Protein AF-A0A5S4STG9-F1 (afdb_monomer)

Foldseek 3Di:
DDDPPPPPPPLAQEFAKEWAAEQQAIAIDGPVCVVVCLVPVVVVPPDHDNYPVVNLVVQLVVCVVSPYQEYHYHLDDPPCVSCVVCVVVNHHYHYDDDNPSRYSDPHPPPD

Nearest PDB structures (foldseek):
  3ks5-assembly1_A  TM=7.863E-01  e=1.081E+00  Agrobacterium fabrum str. C58
  2duw-assembly1_A  TM=7.156E-0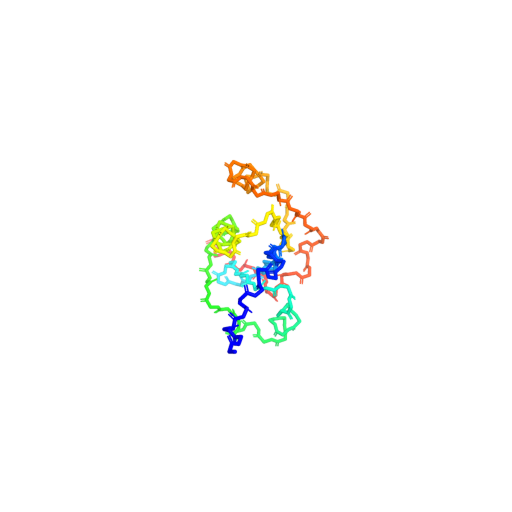1  e=1.950E+00  Klebsiella pneumoniae
  1r0l-assembly1_A  TM=5.561E-01  e=1.081E+00  Zymomonas mobilis
  1r0l-assembly2_C  TM=4.406E-01  e=8.319E-01  Zymomonas mobilis
  7lm6-assembly1_A  TM=3.142E-01  e=6.835E-01  Streptococcus pseudopneumoniae 5247

Radius of gyration: 15.72 Å; Cα contacts (8 Å, |Δi|>4): 184; chains: 1; bounding box: 30×40×57 Å

Mean predicted aligned error: 9.61 Å

Solvent-accessible surface area (backbone atoms only — not comparable to full-atom values): 6320 Å² total; per-residue (Å²): 136,83,72,87,78,77,69,85,66,73,64,44,55,60,33,50,32,33,37,34,38,28,56,88,28,17,27,61,42,49,51,90,44,46,68,57,33,70,76,41,45,82,82,55,61,76,64,74,22,85,41,65,68,55,38,50,52,51,54,52,51,51,25,53,75,66,57,25,45,26,40,34,35,33,36,37,71,93,66,64,64,62,46,54,58,30,47,76,69,69,20,48,62,43,78,37,76,64,47,71,88,27,53,79,40,74,59,67,73,79,129

Structure (mmCIF, N/CA/C/O backbone):
data_AF-A0A5S4STG9-F1
#
_entry.id   AF-A0A5S4STG9-F1
#
loop_
_atom_site.group_PDB
_atom_site.id
_atom_site.type_symbol
_atom_site.label_atom_id
_atom_site.label_alt_id
_atom_site.label_comp_id
_atom_site.label_asym_id
_atom_site.label_entity_id
_atom_site.label_seq_id
_atom_site.pdbx_PDB_ins_code
_atom_site.Cartn_x
_atom_site.Cartn_y
_atom_site.Cartn_z
_atom_site.occupancy
_atom_site.B_iso_or_equiv
_atom_site.auth_seq_id
_atom_site.auth_comp_id
_atom_site.auth_asym_id
_atom_site.auth_atom_id
_atom_site.pdbx_PDB_model_num
ATOM 1 N N . MET A 1 1 ? -14.122 -25.697 31.528 1.00 39.72 1 MET A N 1
ATOM 2 C CA . MET A 1 1 ? -14.115 -25.756 30.052 1.00 39.72 1 MET A CA 1
ATOM 3 C C . MET A 1 1 ? -14.021 -24.329 29.544 1.00 39.72 1 MET A C 1
ATOM 5 O O . MET A 1 1 ? -15.033 -23.649 29.473 1.00 39.72 1 MET A O 1
ATOM 9 N N . ALA A 1 2 ? -12.800 -23.840 29.331 1.00 42.81 2 ALA A N 1
ATOM 10 C CA . ALA A 1 2 ? -12.576 -22.525 28.744 1.00 42.81 2 ALA A CA 1
ATOM 11 C C . ALA A 1 2 ? -12.654 -22.691 27.222 1.00 42.81 2 ALA A C 1
ATOM 13 O O . ALA A 1 2 ? -11.863 -23.437 26.648 1.00 42.81 2 ALA A O 1
ATOM 14 N N . GLY A 1 3 ? -13.664 -22.086 26.594 1.00 41.84 3 GLY A N 1
ATOM 15 C CA . GLY A 1 3 ? -13.711 -21.974 25.138 1.00 41.84 3 GLY A CA 1
ATOM 16 C C . GLY A 1 3 ? -12.515 -21.158 24.638 1.00 41.84 3 GLY A C 1
ATOM 17 O O . GLY A 1 3 ? -11.966 -20.372 25.414 1.00 41.84 3 GLY A O 1
ATOM 18 N N . PRO A 1 4 ? -12.084 -21.333 23.379 1.00 43.69 4 PRO A N 1
ATOM 19 C CA . PRO A 1 4 ? -10.999 -20.536 22.832 1.00 43.69 4 PRO A CA 1
ATOM 20 C C . PRO A 1 4 ? -11.415 -19.062 22.873 1.00 43.69 4 PRO A C 1
ATOM 22 O O . PRO A 1 4 ? -12.311 -18.634 22.144 1.00 43.69 4 PRO A O 1
ATOM 25 N N . GLN A 1 5 ? -10.793 -18.299 23.776 1.00 43.75 5 GLN A N 1
ATOM 26 C CA . GLN A 1 5 ? -10.799 -16.846 23.729 1.00 43.75 5 GLN A CA 1
ATOM 27 C C . GLN A 1 5 ? -10.181 -16.469 22.392 1.00 43.75 5 GLN A C 1
ATOM 29 O O . GLN A 1 5 ? -8.969 -16.517 22.211 1.00 43.75 5 GLN A O 1
ATOM 34 N N . ILE A 1 6 ? -11.034 -16.099 21.444 1.00 51.53 6 ILE A N 1
ATOM 35 C CA . ILE A 1 6 ? -10.621 -15.253 20.339 1.00 51.53 6 ILE A CA 1
ATOM 36 C C . ILE A 1 6 ? -10.355 -13.910 21.012 1.00 51.53 6 ILE A C 1
ATOM 38 O O . ILE A 1 6 ? -11.254 -13.079 21.162 1.00 51.53 6 ILE A O 1
ATOM 42 N N . GLU A 1 7 ? -9.152 -13.752 21.567 1.00 42.94 7 GLU A N 1
ATOM 43 C CA . GLU A 1 7 ? -8.662 -12.450 21.969 1.00 42.94 7 GLU A CA 1
ATOM 44 C C . GLU A 1 7 ? -8.860 -11.568 20.742 1.00 42.94 7 GLU A C 1
ATOM 46 O O . GLU A 1 7 ? -8.331 -11.848 19.665 1.00 42.94 7 GLU A O 1
ATOM 51 N N . LYS A 1 8 ? -9.696 -10.534 20.878 1.00 43.78 8 LYS A N 1
ATOM 52 C CA . LYS A 1 8 ? -9.730 -9.406 19.950 1.00 43.78 8 LYS A CA 1
ATOM 53 C C . LYS A 1 8 ? -8.390 -8.679 20.096 1.00 43.78 8 LYS A C 1
ATOM 55 O O . LYS A 1 8 ? -8.340 -7.566 20.609 1.00 43.78 8 LYS A O 1
ATOM 60 N N . GLY A 1 9 ? -7.305 -9.374 19.767 1.00 40.72 9 GLY A N 1
ATOM 61 C CA . GLY A 1 9 ? -5.954 -8.868 19.772 1.00 40.72 9 GLY A CA 1
ATOM 62 C C . GLY A 1 9 ? -5.940 -7.734 18.779 1.00 40.72 9 GLY A C 1
ATOM 63 O O . GLY A 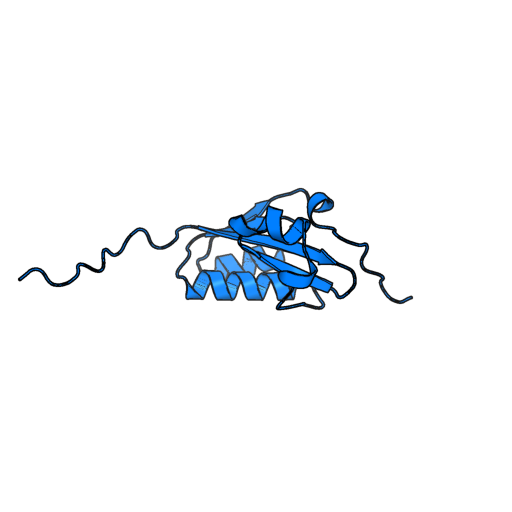1 9 ? -6.315 -7.939 17.628 1.00 40.72 9 GLY A O 1
ATOM 64 N N . GLU A 1 10 ? -5.647 -6.543 19.298 1.00 44.75 10 GLU A N 1
ATOM 65 C CA . GLU A 1 10 ? -5.215 -5.357 18.568 1.00 44.75 10 GLU A CA 1
ATOM 66 C C . GLU A 1 10 ? -5.543 -5.415 17.081 1.00 44.75 10 GLU A C 1
ATOM 68 O O . GLU A 1 10 ? -4.714 -5.834 16.275 1.00 44.75 10 GLU A O 1
ATOM 73 N N . GLY A 1 11 ? -6.769 -5.010 16.719 1.00 46.69 11 GLY A N 1
ATOM 74 C CA . GLY A 1 11 ? -7.099 -4.776 15.315 1.00 46.69 11 GLY A CA 1
ATOM 75 C C . GLY A 1 11 ? -5.945 -3.993 14.711 1.00 46.69 11 GLY A C 1
ATOM 76 O O . GLY A 1 11 ? -5.554 -2.987 15.309 1.00 46.69 11 GLY A O 1
ATOM 77 N N . MET A 1 12 ? -5.324 -4.525 13.650 1.00 54.78 12 MET A N 1
ATOM 78 C CA . MET A 1 12 ? -4.102 -3.967 13.074 1.00 54.78 12 MET A CA 1
ATOM 79 C C . MET A 1 12 ? -4.327 -2.477 12.866 1.00 54.78 12 MET A C 1
ATOM 81 O O . MET A 1 12 ? -4.990 -2.074 11.918 1.00 54.78 12 MET A O 1
ATOM 85 N N . LYS A 1 13 ? -3.820 -1.636 13.774 1.00 74.06 13 LYS A N 1
ATOM 86 C CA . LYS A 1 13 ? -4.114 -0.198 13.731 1.00 74.06 13 LYS A CA 1
ATOM 87 C C . LYS A 1 13 ? -3.604 0.398 12.423 1.00 74.06 13 LYS A C 1
ATOM 89 O O . LYS A 1 13 ? -4.144 1.395 11.955 1.00 74.06 13 LYS A O 1
ATOM 94 N N . GLN A 1 14 ? -2.598 -0.246 11.832 1.00 82.69 14 GLN A N 1
ATOM 95 C CA . GLN A 1 14 ? -1.813 0.233 10.714 1.00 82.69 14 GLN A CA 1
ATOM 96 C C . GLN A 1 14 ? -1.646 -0.888 9.688 1.00 82.69 14 GLN A C 1
ATOM 98 O O . GLN A 1 14 ? -1.116 -1.949 10.007 1.00 82.69 14 GLN A O 1
ATOM 103 N N . ALA A 1 15 ? -2.062 -0.641 8.449 1.00 87.81 15 ALA A N 1
ATOM 104 C CA . ALA A 1 15 ? -1.728 -1.479 7.308 1.00 87.81 15 ALA A CA 1
ATOM 105 C C . ALA A 1 15 ? -0.581 -0.819 6.536 1.00 87.81 15 ALA A C 1
ATOM 107 O O . ALA A 1 15 ? -0.742 0.289 6.019 1.00 87.81 15 ALA A O 1
ATOM 108 N N . ILE A 1 16 ? 0.583 -1.474 6.489 1.00 89.25 16 ILE A N 1
ATOM 109 C CA . ILE A 1 16 ? 1.809 -0.921 5.899 1.00 89.25 16 ILE A CA 1
ATOM 110 C C . ILE A 1 16 ? 2.150 -1.660 4.611 1.00 89.25 16 ILE A C 1
ATOM 112 O O . ILE A 1 16 ? 2.446 -2.856 4.621 1.00 89.25 16 ILE A O 1
ATOM 116 N N . PHE A 1 17 ? 2.154 -0.924 3.504 1.00 88.38 17 PHE A N 1
ATOM 117 C CA . PHE A 1 17 ? 2.445 -1.449 2.178 1.00 88.38 17 PHE A CA 1
ATOM 118 C C . PHE A 1 17 ? 3.572 -0.672 1.510 1.00 88.38 17 PHE A C 1
ATOM 120 O O . PHE A 1 17 ? 3.635 0.560 1.581 1.00 88.38 17 PHE A O 1
ATOM 127 N N . THR A 1 18 ? 4.417 -1.395 0.783 1.00 87.56 18 THR A N 1
ATOM 128 C CA . THR A 1 18 ? 5.397 -0.813 -0.131 1.00 87.56 18 THR A CA 1
ATOM 129 C C . THR A 1 18 ? 4.896 -0.967 -1.557 1.00 87.56 18 THR A C 1
ATOM 131 O O . THR A 1 18 ? 4.651 -2.081 -2.017 1.00 87.56 18 THR A O 1
ATOM 134 N N . ILE A 1 19 ? 4.745 0.158 -2.260 1.00 85.56 19 ILE A N 1
ATOM 135 C CA . ILE A 1 19 ? 4.383 0.177 -3.678 1.00 85.56 19 ILE A CA 1
ATOM 136 C C . ILE A 1 19 ? 5.659 0.226 -4.508 1.00 85.56 19 ILE A C 1
ATOM 138 O O . ILE A 1 19 ? 6.460 1.149 -4.367 1.00 85.56 19 ILE A O 1
ATOM 142 N N . PHE A 1 20 ? 5.801 -0.740 -5.403 1.00 84.06 20 PHE A N 1
ATOM 143 C CA . PHE A 1 20 ? 6.890 -0.860 -6.355 1.00 84.06 20 PHE A CA 1
ATOM 144 C C . PHE A 1 20 ? 6.467 -0.393 -7.749 1.00 84.06 20 PHE A C 1
ATOM 146 O O . PHE A 1 20 ? 5.327 -0.582 -8.176 1.00 84.06 20 PHE A O 1
ATOM 153 N N . GLU A 1 21 ? 7.407 0.227 -8.459 1.00 81.75 21 GLU A N 1
ATOM 154 C CA . GLU A 1 21 ? 7.305 0.549 -9.883 1.00 81.75 21 GLU A CA 1
ATOM 155 C C . GLU A 1 21 ? 8.257 -0.370 -10.653 1.00 81.75 21 GLU A C 1
ATOM 157 O O . GLU A 1 21 ? 9.443 -0.478 -10.323 1.00 81.75 21 GLU A O 1
ATOM 162 N N . ASP A 1 22 ? 7.727 -1.039 -11.672 1.00 76.19 22 ASP A N 1
ATOM 163 C CA . ASP A 1 22 ? 8.473 -1.921 -12.562 1.00 76.19 22 ASP A CA 1
ATOM 164 C C . ASP A 1 22 ? 7.985 -1.782 -14.012 1.00 76.19 22 ASP A C 1
ATOM 166 O O . ASP A 1 22 ? 6.970 -1.140 -14.264 1.00 76.19 22 ASP A O 1
ATOM 170 N N . ALA A 1 23 ? 8.674 -2.402 -14.974 1.00 71.50 23 ALA A N 1
ATOM 171 C CA . ALA A 1 23 ? 8.364 -2.342 -16.400 1.00 71.50 23 ALA A CA 1
ATOM 172 C C . ALA A 1 23 ? 6.888 -2.614 -16.779 1.00 71.50 23 ALA A C 1
ATOM 174 O O . ALA A 1 23 ? 6.368 -1.859 -17.600 1.00 71.50 23 ALA A O 1
ATOM 175 N N . PRO A 1 24 ? 6.173 -3.613 -16.215 1.00 75.69 24 PRO A N 1
ATOM 176 C CA . PRO A 1 24 ? 4.772 -3.848 -16.552 1.00 75.69 24 PRO A CA 1
ATOM 177 C C . PRO A 1 24 ? 3.799 -2.923 -15.802 1.00 75.69 24 PRO A C 1
ATOM 179 O O . PRO A 1 24 ? 2.616 -2.908 -16.132 1.00 75.69 24 PRO A O 1
ATOM 182 N N . GLY A 1 25 ? 4.260 -2.153 -14.809 1.00 83.00 25 GLY A N 1
ATOM 183 C CA . GLY A 1 25 ? 3.425 -1.218 -14.057 1.00 83.00 25 GLY A CA 1
ATOM 184 C C . GLY A 1 25 ? 3.751 -1.159 -12.567 1.00 83.00 25 GLY A C 1
ATOM 185 O O . GLY A 1 25 ? 4.894 -1.293 -12.137 1.00 83.00 25 GLY A O 1
ATOM 186 N N . TYR A 1 26 ? 2.714 -0.937 -11.769 1.00 85.00 26 TYR A N 1
ATOM 187 C CA . TYR A 1 26 ? 2.785 -0.754 -10.326 1.00 85.00 26 TYR A CA 1
ATOM 188 C C . TYR A 1 26 ? 2.260 -1.984 -9.610 1.00 85.00 26 TYR A C 1
ATOM 190 O O . TYR A 1 26 ? 1.233 -2.526 -9.985 1.00 85.00 26 TYR A O 1
ATOM 198 N N . TRP A 1 27 ? 2.914 -2.400 -8.545 1.00 87.69 27 TRP A N 1
ATOM 199 C CA . TRP A 1 27 ? 2.459 -3.503 -7.702 1.00 87.69 27 TRP A CA 1
ATOM 200 C C . TRP A 1 27 ? 2.824 -3.181 -6.260 1.00 87.69 27 TRP A C 1
ATOM 202 O O . TRP A 1 27 ? 3.526 -2.204 -5.998 1.00 87.69 27 TRP A O 1
ATOM 212 N N . PHE A 1 28 ? 2.309 -3.938 -5.304 1.00 88.69 28 PHE A N 1
ATOM 213 C CA . PHE A 1 28 ? 2.565 -3.667 -3.897 1.00 88.69 28 PHE A CA 1
ATOM 214 C C . PHE A 1 28 ? 2.735 -4.957 -3.113 1.00 88.69 28 PHE A C 1
ATOM 216 O O . PHE A 1 28 ? 2.255 -6.013 -3.514 1.00 88.69 28 PHE A O 1
ATOM 223 N N . VAL A 1 29 ? 3.409 -4.844 -1.975 1.00 88.69 29 VAL A N 1
ATOM 224 C CA . VAL A 1 29 ? 3.554 -5.920 -0.992 1.00 88.69 29 VAL A CA 1
ATOM 225 C C . VAL A 1 29 ? 3.428 -5.344 0.416 1.00 88.69 29 VAL A C 1
ATOM 227 O O . VAL A 1 29 ? 3.661 -4.144 0.605 1.00 88.69 29 VAL A O 1
ATOM 230 N N . PRO A 1 30 ? 3.094 -6.167 1.421 1.00 88.00 30 PRO A N 1
ATOM 231 C CA . PRO A 1 30 ? 3.249 -5.785 2.819 1.00 88.00 30 PRO A CA 1
ATOM 232 C C . PRO A 1 30 ? 4.700 -5.393 3.113 1.00 88.00 30 PRO A C 1
ATOM 234 O O . PRO A 1 30 ? 5.626 -6.004 2.577 1.00 88.00 30 PRO A O 1
ATOM 237 N N . TYR A 1 31 ? 4.908 -4.404 3.981 1.00 84.69 31 TYR A N 1
ATOM 238 C CA . TYR A 1 31 ? 6.248 -3.890 4.300 1.00 84.69 31 TYR A CA 1
ATOM 239 C C . TYR A 1 31 ? 7.225 -4.981 4.778 1.00 84.69 31 TYR A C 1
ATOM 241 O O . TYR A 1 31 ? 8.400 -4.964 4.422 1.00 84.69 31 TYR A O 1
ATOM 249 N N . GLU A 1 32 ? 6.734 -5.991 5.497 1.00 82.88 32 GLU A N 1
ATOM 250 C CA . GLU A 1 32 ? 7.526 -7.147 5.95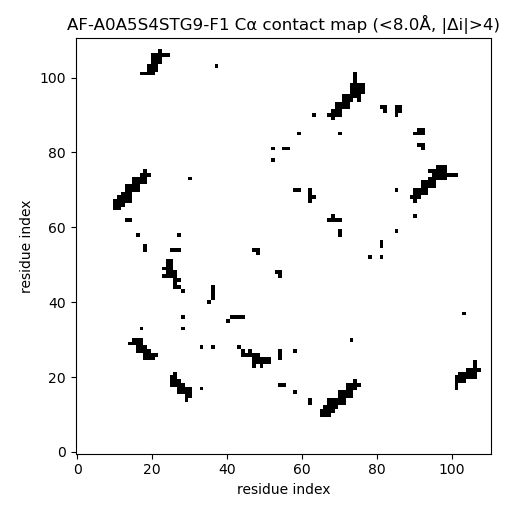0 1.00 82.88 32 GLU A CA 1
ATOM 251 C C . GLU A 1 32 ? 8.142 -7.950 4.794 1.00 82.88 32 GLU A C 1
ATOM 253 O O . GLU A 1 32 ? 9.206 -8.551 4.933 1.00 82.88 32 GLU A O 1
ATOM 258 N N . GLN A 1 33 ? 7.495 -7.933 3.628 1.00 84.31 33 GLN A N 1
ATOM 259 C CA . GLN A 1 33 ? 7.947 -8.629 2.429 1.00 84.31 33 GLN A CA 1
ATOM 260 C C . GLN A 1 33 ? 8.787 -7.731 1.516 1.00 84.31 33 GLN A C 1
ATOM 262 O O . GLN A 1 33 ? 9.269 -8.206 0.493 1.00 84.31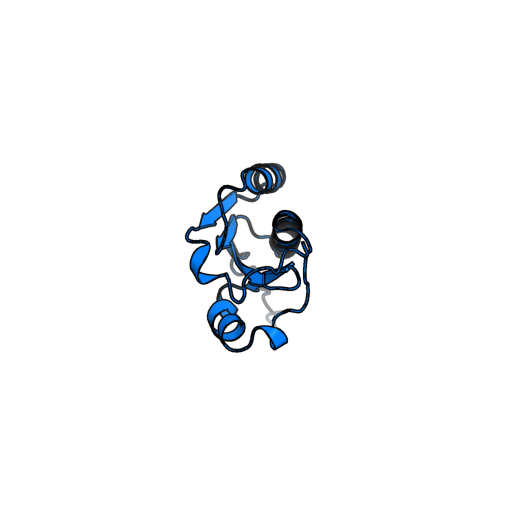 33 GLN A O 1
ATOM 267 N N . GLU A 1 34 ? 9.012 -6.460 1.869 1.00 83.69 34 GLU A N 1
ATOM 268 C CA . GLU A 1 34 ? 9.731 -5.503 1.023 1.00 83.69 34 GLU A CA 1
ATOM 269 C C . GLU A 1 34 ? 11.115 -6.022 0.604 1.00 83.69 34 GLU A C 1
ATOM 271 O O . GLU A 1 34 ? 11.466 -5.985 -0.577 1.00 83.69 34 GLU A O 1
ATOM 276 N N . ALA A 1 35 ? 11.903 -6.523 1.558 1.00 81.12 35 ALA A N 1
ATOM 277 C CA . ALA A 1 35 ? 13.254 -7.010 1.289 1.00 81.12 35 ALA A CA 1
ATOM 278 C C . ALA A 1 35 ? 13.245 -8.240 0.365 1.00 81.12 35 ALA A C 1
ATOM 280 O O . ALA A 1 35 ? 14.045 -8.330 -0.568 1.00 81.12 35 ALA A O 1
ATOM 281 N N . ALA A 1 36 ? 12.304 -9.162 0.584 1.00 82.69 36 ALA A N 1
ATOM 282 C CA . ALA A 1 36 ? 12.152 -10.359 -0.236 1.00 82.69 36 ALA A CA 1
ATOM 283 C C . ALA A 1 36 ? 11.651 -10.021 -1.651 1.00 82.69 36 ALA A C 1
ATOM 285 O O . ALA A 1 36 ? 12.161 -10.562 -2.634 1.00 82.69 36 ALA A O 1
ATOM 286 N N . ALA A 1 37 ? 10.723 -9.069 -1.756 1.00 84.38 37 ALA A N 1
ATOM 287 C CA . ALA A 1 37 ? 10.189 -8.547 -3.006 1.00 84.38 37 ALA A CA 1
ATOM 288 C C . ALA A 1 37 ? 11.249 -7.800 -3.826 1.00 84.38 37 ALA A C 1
ATOM 290 O O . ALA A 1 37 ? 11.283 -7.936 -5.043 1.00 84.38 37 ALA A O 1
ATOM 291 N N . LYS A 1 38 ? 12.166 -7.071 -3.178 1.00 79.62 38 LYS A N 1
ATOM 292 C CA . LYS A 1 38 ? 13.332 -6.473 -3.848 1.00 79.62 38 LYS A CA 1
ATOM 293 C C . LYS A 1 38 ? 14.295 -7.523 -4.390 1.00 79.62 38 LYS A C 1
ATOM 295 O O . LYS A 1 38 ? 14.828 -7.345 -5.480 1.00 79.62 38 LYS A O 1
ATOM 300 N N . ALA A 1 39 ? 14.522 -8.599 -3.640 1.00 82.00 39 ALA A N 1
ATOM 301 C CA . ALA A 1 39 ? 15.430 -9.664 -4.050 1.00 82.00 39 ALA A CA 1
ATOM 302 C C . ALA A 1 39 ? 14.851 -10.548 -5.170 1.00 82.00 39 ALA A C 1
ATOM 304 O O . ALA A 1 39 ? 15.602 -11.022 -6.015 1.00 82.00 39 ALA A O 1
ATOM 305 N N . ASN A 1 40 ? 13.533 -10.792 -5.175 1.00 82.88 40 ASN A N 1
ATOM 306 C CA . ASN A 1 40 ? 12.863 -11.689 -6.127 1.00 82.88 40 ASN A CA 1
ATOM 307 C C . ASN A 1 40 ? 11.522 -11.109 -6.622 1.00 82.88 40 ASN A C 1
ATOM 309 O O . ASN A 1 40 ? 10.469 -11.699 -6.373 1.00 82.88 40 ASN A O 1
ATOM 313 N N . PRO A 1 41 ? 11.517 -9.972 -7.330 1.00 80.75 41 PRO A N 1
ATOM 314 C CA . PRO A 1 41 ? 10.292 -9.241 -7.662 1.00 80.75 41 PRO A CA 1
ATOM 315 C C . PRO A 1 41 ? 9.274 -10.056 -8.461 1.00 80.75 41 PRO A C 1
ATOM 317 O O . PRO A 1 41 ? 8.076 -9.927 -8.238 1.00 80.75 41 PRO A O 1
ATOM 320 N N . GLU A 1 42 ? 9.731 -10.944 -9.340 1.00 81.19 42 GLU A N 1
ATOM 321 C CA . GLU A 1 42 ? 8.885 -11.855 -10.123 1.00 81.19 42 GLU A CA 1
ATOM 322 C C . GLU A 1 42 ? 8.021 -12.801 -9.273 1.00 81.19 42 GLU A C 1
ATOM 324 O O . GLU A 1 42 ? 6.924 -13.156 -9.689 1.00 81.19 42 GLU A O 1
ATOM 329 N N . LYS A 1 43 ? 8.469 -13.169 -8.064 1.00 81.19 43 LYS A N 1
ATOM 330 C CA . LYS A 1 43 ? 7.725 -14.073 -7.167 1.00 81.19 43 LYS A CA 1
ATOM 331 C C . LYS A 1 43 ? 6.639 -13.362 -6.365 1.00 81.19 43 LYS A C 1
ATOM 333 O O . LYS A 1 43 ? 5.686 -13.998 -5.929 1.00 81.19 43 LYS A O 1
ATOM 338 N N . PHE A 1 44 ? 6.803 -12.060 -6.144 1.00 82.94 44 PHE A N 1
ATOM 339 C CA . PHE A 1 44 ? 5.899 -11.252 -5.320 1.00 82.94 44 PHE A CA 1
ATOM 340 C C . PHE A 1 44 ? 4.957 -10.382 -6.152 1.00 82.94 44 PHE A C 1
ATOM 342 O O . PHE A 1 44 ? 3.939 -9.911 -5.649 1.00 82.94 44 PHE A O 1
ATOM 349 N N . ARG A 1 45 ? 5.271 -10.188 -7.433 1.00 81.06 45 ARG A N 1
ATOM 350 C CA . ARG A 1 45 ? 4.436 -9.484 -8.401 1.00 81.06 45 ARG A CA 1
ATOM 351 C C . ARG A 1 45 ? 3.220 -10.333 -8.784 1.00 81.06 45 ARG A C 1
ATOM 353 O O . ARG A 1 45 ? 3.204 -10.953 -9.841 1.00 81.06 45 ARG A O 1
ATOM 360 N N . GLN A 1 46 ? 2.215 -10.349 -7.913 1.00 76.75 46 GLN A N 1
ATOM 361 C CA . GLN A 1 46 ? 0.938 -11.022 -8.166 1.00 76.75 46 GLN A CA 1
ATOM 362 C C . GLN A 1 46 ? -0.015 -10.102 -8.938 1.00 76.75 46 GLN A C 1
ATOM 364 O O . GLN A 1 46 ? -0.345 -10.381 -10.088 1.00 76.75 46 GLN A O 1
ATOM 369 N N . ASP A 1 47 ? -0.365 -8.953 -8.356 1.00 82.00 47 ASP A N 1
ATOM 370 C CA . ASP A 1 47 ? -1.282 -7.990 -8.969 1.00 82.00 47 ASP A CA 1
ATOM 371 C C . ASP A 1 47 ? -0.535 -6.770 -9.512 1.00 82.00 47 ASP A C 1
ATOM 373 O O . ASP A 1 47 ? -0.044 -5.920 -8.761 1.00 82.00 47 ASP A O 1
ATOM 377 N N . VAL A 1 48 ? -0.459 -6.679 -10.842 1.00 85.50 48 VAL A N 1
ATOM 378 C CA . VAL A 1 48 ? 0.135 -5.535 -11.540 1.00 85.50 48 VAL A CA 1
ATOM 379 C C . VAL A 1 48 ? -0.954 -4.578 -11.997 1.00 85.50 48 VAL A C 1
ATOM 381 O O . VAL A 1 48 ? -1.848 -4.915 -12.768 1.00 85.50 48 VAL A O 1
ATOM 384 N N . TYR A 1 49 ? -0.824 -3.336 -11.564 1.00 86.31 49 TYR A N 1
ATOM 385 C CA . TYR A 1 49 ? -1.708 -2.231 -11.864 1.00 86.31 49 TYR A CA 1
ATOM 386 C C . TYR A 1 49 ? -1.051 -1.295 -12.875 1.00 86.31 49 TYR A C 1
ATOM 388 O O . TYR A 1 49 ? 0.086 -0.859 -12.705 1.00 86.31 49 TYR A O 1
ATOM 396 N N . GLN A 1 50 ? -1.796 -0.891 -13.902 1.00 82.25 50 GLN A N 1
ATOM 397 C CA . GLN A 1 50 ? -1.283 0.032 -14.923 1.00 82.25 50 GLN A CA 1
ATOM 398 C C . GLN A 1 50 ? -0.966 1.430 -14.379 1.00 82.25 50 GLN A C 1
ATOM 400 O O . GLN A 1 50 ? -0.162 2.160 -14.953 1.00 82.25 50 GLN A O 1
ATOM 405 N N . THR A 1 51 ? -1.613 1.832 -13.283 1.00 81.81 51 THR A N 1
ATOM 406 C CA . THR A 1 51 ? -1.430 3.156 -12.690 1.00 81.81 51 THR A CA 1
ATOM 407 C C . THR A 1 51 ? -1.148 3.048 -11.206 1.00 81.81 51 THR A C 1
ATOM 409 O O . THR A 1 51 ? -1.699 2.197 -10.505 1.00 81.81 51 THR A O 1
ATOM 412 N N . LYS A 1 52 ? -0.340 3.987 -10.708 1.00 78.31 52 LYS A N 1
ATOM 413 C CA . LYS A 1 52 ? -0.015 4.073 -9.288 1.00 78.31 52 LYS A CA 1
ATOM 414 C C . LYS A 1 52 ? -1.280 4.144 -8.435 1.00 78.31 52 LYS A C 1
ATOM 416 O O . LYS A 1 52 ? -1.390 3.388 -7.482 1.00 78.31 52 LYS A O 1
ATOM 421 N N . ILE A 1 53 ? -2.256 4.981 -8.814 1.00 83.94 53 ILE A N 1
ATOM 422 C CA . ILE A 1 53 ? -3.506 5.169 -8.056 1.00 83.94 53 ILE A CA 1
ATOM 423 C C . ILE A 1 53 ? -4.329 3.880 -7.928 1.00 83.94 53 ILE A C 1
ATOM 425 O O . ILE A 1 53 ? -4.941 3.660 -6.886 1.00 83.94 53 ILE A O 1
ATOM 429 N N . ALA A 1 54 ? -4.310 3.006 -8.938 1.00 86.25 54 ALA A N 1
ATOM 430 C CA . ALA A 1 54 ? -5.007 1.727 -8.875 1.00 86.25 54 ALA A CA 1
ATOM 431 C C . ALA A 1 54 ? -4.373 0.788 -7.834 1.00 86.25 54 ALA A C 1
ATOM 433 O O . ALA A 1 54 ? -5.098 0.264 -6.991 1.00 86.25 54 ALA A O 1
ATOM 434 N N . ALA A 1 55 ? -3.037 0.695 -7.788 1.00 86.94 55 ALA A N 1
ATOM 435 C CA . ALA A 1 55 ? -2.336 -0.040 -6.728 1.00 86.94 55 ALA A CA 1
ATOM 436 C C . ALA A 1 55 ? -2.663 0.524 -5.331 1.00 86.94 55 ALA A C 1
ATOM 438 O O . ALA A 1 55 ? -2.863 -0.223 -4.379 1.00 86.94 55 ALA A O 1
ATOM 439 N N . CYS A 1 56 ? -2.805 1.849 -5.207 1.00 85.50 56 CYS A N 1
ATOM 440 C CA . CYS A 1 56 ? -3.172 2.486 -3.937 1.00 85.50 56 CYS A CA 1
ATOM 441 C C . CYS A 1 56 ? -4.577 2.097 -3.479 1.00 85.50 56 CYS A C 1
ATOM 443 O O . CYS A 1 56 ? -4.811 1.821 -2.306 1.00 85.50 56 CYS A O 1
ATOM 445 N N . ARG A 1 57 ? -5.537 2.126 -4.405 1.00 88.56 57 ARG A N 1
ATOM 446 C CA . ARG A 1 57 ? -6.930 1.788 -4.111 1.00 88.56 57 ARG A CA 1
ATOM 447 C C . ARG A 1 57 ? -7.055 0.334 -3.679 1.00 88.56 57 ARG A C 1
ATOM 449 O O . ARG A 1 57 ? -7.797 0.066 -2.744 1.00 88.56 57 ARG A O 1
ATOM 456 N N . ALA A 1 58 ? -6.274 -0.559 -4.283 1.00 89.75 58 ALA A N 1
ATOM 457 C CA . ALA A 1 58 ? -6.174 -1.944 -3.844 1.00 89.75 58 ALA A CA 1
ATOM 458 C C . ALA A 1 58 ? -5.604 -2.059 -2.419 1.00 89.75 58 ALA A C 1
ATOM 460 O O . ALA A 1 58 ? -6.221 -2.700 -1.575 1.00 89.75 58 ALA A O 1
ATOM 461 N N . THR A 1 59 ? -4.510 -1.355 -2.093 1.00 88.81 59 THR A N 1
ATOM 462 C CA . THR A 1 59 ? -3.989 -1.337 -0.708 1.00 88.81 59 THR A CA 1
ATOM 463 C C . THR A 1 59 ? -4.985 -0.759 0.302 1.00 88.81 59 THR A C 1
ATOM 465 O O . THR A 1 59 ? -5.058 -1.228 1.433 1.00 88.81 59 THR A O 1
ATOM 468 N N . LEU A 1 60 ? -5.785 0.236 -0.097 1.00 88.69 60 LEU A N 1
ATOM 469 C CA . LEU A 1 60 ? -6.826 0.826 0.744 1.00 88.69 60 LEU A CA 1
ATOM 470 C C . LEU A 1 60 ? -8.000 -0.137 0.962 1.00 88.69 60 LEU A C 1
ATOM 472 O O . LEU A 1 60 ? -8.518 -0.210 2.073 1.00 88.69 60 LEU A O 1
ATOM 476 N N . ALA A 1 61 ? -8.406 -0.874 -0.075 1.00 90.06 61 ALA A N 1
ATOM 477 C CA . ALA A 1 61 ? -9.418 -1.918 0.038 1.00 90.06 61 ALA A CA 1
ATOM 478 C C . ALA A 1 61 ? -8.958 -3.009 1.014 1.00 90.06 61 ALA A C 1
ATOM 480 O O . ALA A 1 61 ? -9.671 -3.281 1.974 1.00 90.06 61 ALA A O 1
ATOM 481 N N . LEU A 1 62 ? -7.724 -3.501 0.863 1.00 88.25 62 LEU A N 1
ATOM 482 C CA . LEU A 1 62 ? -7.140 -4.481 1.782 1.00 88.25 62 LEU A CA 1
ATOM 483 C C . LEU A 1 62 ? -7.062 -3.952 3.215 1.00 88.25 62 LEU A C 1
ATOM 485 O O . LEU A 1 62 ? -7.474 -4.639 4.143 1.00 88.25 62 LEU A O 1
ATOM 489 N N . ALA A 1 63 ? -6.587 -2.716 3.408 1.00 87.31 63 ALA A N 1
ATOM 490 C CA . ALA A 1 63 ? -6.543 -2.079 4.724 1.00 87.31 63 ALA A CA 1
ATOM 491 C C . ALA A 1 63 ? -7.931 -2.026 5.376 1.00 87.31 63 ALA A C 1
ATOM 493 O O . ALA A 1 63 ? -8.069 -2.272 6.570 1.00 87.31 63 ALA A O 1
ATOM 494 N N . LYS A 1 64 ? -8.973 -1.755 4.590 1.00 86.19 64 LYS A N 1
ATOM 495 C CA . LYS A 1 64 ? -10.353 -1.749 5.069 1.00 86.19 64 LYS A CA 1
ATOM 496 C C . LYS A 1 64 ? -10.867 -3.151 5.394 1.00 86.19 64 LYS A C 1
ATOM 498 O O . LYS A 1 64 ? -11.538 -3.313 6.408 1.00 86.19 64 LYS A O 1
ATOM 503 N N . GLU A 1 65 ? -10.556 -4.146 4.567 1.00 86.44 65 GLU A N 1
ATOM 504 C CA . GLU A 1 65 ? -10.949 -5.544 4.786 1.00 86.44 65 GLU A CA 1
ATOM 505 C C . GLU A 1 65 ? -10.355 -6.110 6.077 1.00 86.44 65 GLU A C 1
ATOM 507 O O . GLU A 1 65 ? -11.050 -6.792 6.826 1.00 86.44 65 GLU A O 1
ATOM 512 N N . VAL A 1 66 ? -9.102 -5.764 6.386 1.00 82.38 66 VAL A N 1
ATOM 513 C CA . VAL A 1 66 ? -8.447 -6.169 7.642 1.00 82.38 66 VAL A CA 1
ATOM 514 C C . VAL A 1 66 ? -8.823 -5.287 8.840 1.00 82.38 66 VAL A C 1
ATOM 516 O O . VAL A 1 66 ? -8.367 -5.536 9.954 1.00 82.38 66 VAL A O 1
ATOM 519 N N . GLY A 1 67 ? -9.652 -4.258 8.638 1.00 85.06 67 GLY A N 1
ATOM 520 C CA . GLY A 1 67 ? -10.110 -3.357 9.698 1.00 85.06 67 GLY A CA 1
ATOM 521 C C . GLY A 1 67 ? -9.055 -2.362 10.194 1.00 85.06 67 GLY A C 1
ATOM 522 O O . GLY A 1 67 ? -9.117 -1.942 11.350 1.00 85.06 67 GLY A O 1
ATOM 523 N N . ALA A 1 68 ? -8.092 -1.982 9.352 1.00 85.69 68 ALA A N 1
ATOM 524 C CA . ALA A 1 68 ? -7.052 -1.028 9.714 1.00 85.69 68 ALA A CA 1
ATOM 525 C C . ALA A 1 68 ? -7.557 0.418 9.768 1.00 85.69 68 ALA A C 1
ATOM 527 O O . ALA A 1 68 ? -8.350 0.862 8.940 1.00 85.69 68 ALA A O 1
ATOM 528 N N . THR A 1 69 ? -7.044 1.177 10.739 1.00 86.19 69 TH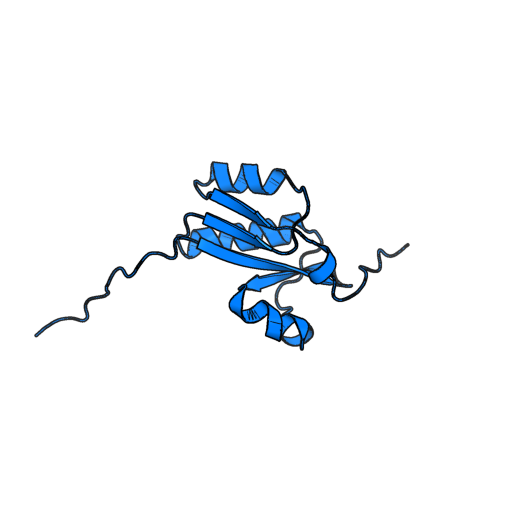R A N 1
ATOM 529 C CA . THR A 1 69 ? -7.385 2.596 10.944 1.00 86.19 69 THR A CA 1
ATOM 530 C C . THR A 1 69 ? -6.391 3.559 10.303 1.00 86.19 69 THR A C 1
ATOM 532 O O . THR A 1 69 ? -6.709 4.725 10.078 1.00 86.19 69 THR A O 1
ATOM 535 N N . GLU A 1 70 ? -5.190 3.088 9.982 1.00 87.62 70 GLU A N 1
ATOM 536 C CA . GLU A 1 70 ? -4.129 3.853 9.336 1.00 87.62 70 GLU A CA 1
ATOM 537 C C . GLU A 1 70 ? -3.597 3.065 8.129 1.00 87.62 70 GLU A C 1
ATOM 539 O O . GLU A 1 70 ? -3.392 1.855 8.198 1.00 87.62 70 GLU A O 1
ATOM 544 N N . LEU A 1 71 ? -3.364 3.753 7.013 1.00 88.50 71 LEU A N 1
ATOM 545 C CA . LEU A 1 71 ? -2.815 3.189 5.781 1.00 88.50 71 LEU A CA 1
ATOM 546 C C . LEU A 1 71 ? -1.451 3.819 5.521 1.00 88.50 71 LEU A C 1
ATOM 548 O O . LEU A 1 71 ? -1.372 4.993 5.166 1.00 88.50 71 LEU A O 1
ATOM 552 N N . HIS A 1 72 ? -0.391 3.037 5.670 1.00 87.19 72 HIS A N 1
ATOM 553 C CA . HIS A 1 72 ? 0.985 3.469 5.485 1.00 87.19 72 HIS A CA 1
ATOM 554 C C . HIS A 1 72 ? 1.476 3.035 4.104 1.00 87.19 72 HIS A C 1
ATOM 556 O O . HIS A 1 72 ? 1.536 1.847 3.802 1.00 87.19 72 HIS A O 1
ATOM 562 N N . LEU A 1 73 ? 1.826 3.998 3.255 1.00 85.56 73 LEU A N 1
ATOM 563 C CA . LEU A 1 73 ? 2.266 3.763 1.882 1.00 85.56 73 LEU A CA 1
ATOM 564 C C . LEU A 1 73 ? 3.716 4.210 1.705 1.00 85.56 73 LEU A C 1
ATOM 566 O O . LEU A 1 73 ? 4.016 5.407 1.749 1.00 85.56 73 LEU A O 1
ATOM 570 N N . HIS A 1 74 ? 4.597 3.244 1.462 1.00 83.56 74 HIS A N 1
ATOM 571 C CA . HIS A 1 74 ? 6.007 3.440 1.127 1.00 83.56 74 HIS A CA 1
ATOM 572 C C . HIS A 1 74 ? 6.210 3.420 -0.397 1.00 83.56 74 HIS A C 1
ATOM 574 O O . HIS A 1 74 ? 5.453 2.788 -1.134 1.00 83.56 74 HIS A O 1
ATOM 580 N N . GLY A 1 75 ? 7.221 4.144 -0.894 1.00 72.12 75 GLY A N 1
ATOM 581 C CA . GLY A 1 75 ? 7.462 4.302 -2.342 1.00 72.12 75 GLY A CA 1
ATOM 582 C C . GLY A 1 75 ? 6.543 5.329 -3.010 1.00 72.12 75 GLY A C 1
ATOM 583 O O . GLY A 1 75 ? 6.387 5.393 -4.236 1.00 72.12 75 GLY A O 1
ATOM 584 N N . PHE A 1 76 ? 5.885 6.155 -2.204 1.00 68.50 76 PHE A N 1
ATOM 585 C CA . PHE A 1 76 ? 4.775 6.978 -2.638 1.00 68.50 76 PHE A CA 1
ATOM 586 C C . PHE A 1 76 ? 5.198 8.426 -2.911 1.00 68.50 76 PHE A C 1
ATOM 588 O O . PHE A 1 76 ? 5.884 9.045 -2.108 1.00 68.50 76 PHE A O 1
ATOM 595 N N . GLY A 1 77 ? 4.789 8.973 -4.060 1.00 56.66 77 GLY A N 1
ATOM 596 C CA . GLY A 1 77 ? 5.035 10.376 -4.420 1.00 56.66 77 GLY A CA 1
ATOM 597 C C . GLY A 1 77 ? 4.001 11.324 -3.794 1.00 56.66 77 GLY A C 1
ATOM 598 O O . GLY A 1 77 ? 3.186 10.911 -2.976 1.00 56.66 77 GLY A O 1
ATOM 599 N N . SER A 1 78 ? 3.953 12.587 -4.232 1.00 55.50 78 SER A N 1
ATOM 600 C CA . SER A 1 78 ? 2.921 13.572 -3.834 1.00 55.50 78 SER A CA 1
ATOM 601 C C . SER A 1 78 ? 1.525 13.292 -4.422 1.00 55.50 78 SER A C 1
ATOM 603 O O . SER A 1 78 ? 0.854 14.200 -4.906 1.00 55.50 78 SER A O 1
ATOM 605 N N . THR A 1 79 ? 1.053 12.045 -4.433 1.00 61.56 79 THR A N 1
ATOM 606 C CA . THR A 1 79 ? -0.283 11.723 -4.955 1.00 61.56 79 THR A CA 1
ATOM 607 C C . THR A 1 79 ? -1.324 12.036 -3.878 1.00 61.56 79 THR A C 1
ATOM 609 O O . THR A 1 79 ? -1.588 11.249 -2.974 1.00 61.56 79 THR A O 1
ATOM 612 N N . THR A 1 80 ? -1.890 13.240 -3.937 1.00 67.50 80 THR A N 1
ATOM 613 C CA . THR A 1 80 ? -2.834 13.780 -2.942 1.00 67.50 80 THR A CA 1
ATOM 614 C C . THR A 1 80 ? -4.211 13.108 -2.972 1.00 67.50 80 THR A C 1
ATOM 616 O O . THR A 1 80 ? -4.935 13.167 -1.980 1.00 67.50 80 THR A O 1
ATOM 619 N N . THR A 1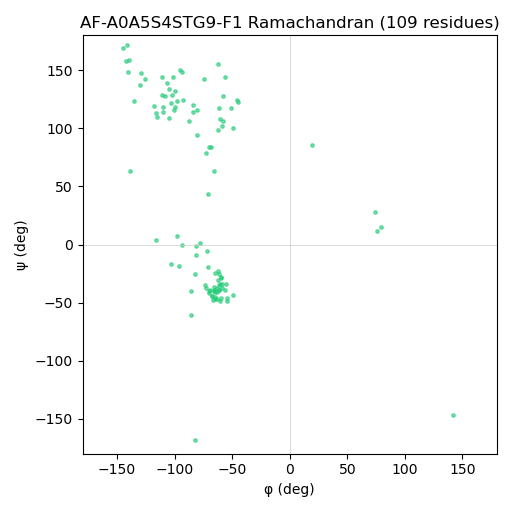 81 ? -4.567 12.428 -4.067 1.00 80.25 81 THR A N 1
ATOM 620 C CA . THR A 1 81 ? -5.887 11.803 -4.262 1.00 80.25 81 THR A CA 1
ATOM 621 C C . THR A 1 81 ? -6.164 10.662 -3.285 1.00 80.25 81 THR A C 1
ATOM 623 O O . THR A 1 81 ? -7.213 10.673 -2.646 1.00 80.25 81 THR A O 1
ATOM 626 N N . ILE A 1 82 ? -5.216 9.735 -3.077 1.00 82.56 82 ILE A N 1
ATOM 627 C CA . ILE A 1 82 ? -5.432 8.609 -2.150 1.00 82.56 82 ILE A CA 1
ATOM 628 C C . ILE A 1 82 ? -5.648 9.091 -0.715 1.00 82.56 82 ILE A C 1
ATOM 630 O O . ILE A 1 82 ? -6.405 8.485 0.033 1.00 82.56 82 ILE A O 1
ATOM 634 N N . LYS A 1 83 ? -5.034 10.223 -0.337 1.00 83.44 83 LYS A N 1
ATOM 635 C CA . LYS A 1 83 ? -5.212 10.783 1.003 1.00 83.44 83 LYS A CA 1
ATOM 636 C C . LYS A 1 83 ? -6.667 11.189 1.242 1.00 83.44 83 LYS A C 1
ATOM 638 O O . LYS A 1 83 ? -7.203 10.937 2.314 1.00 83.44 83 LYS A O 1
ATOM 643 N N . LYS A 1 84 ? -7.308 11.783 0.230 1.00 85.00 84 LYS A N 1
ATOM 644 C CA . LYS A 1 84 ? -8.731 12.140 0.282 1.00 85.00 84 LYS A CA 1
ATOM 645 C C . LYS A 1 84 ? -9.618 10.895 0.319 1.00 85.00 84 LYS A C 1
ATOM 647 O O . LYS A 1 84 ? -10.535 10.846 1.128 1.00 85.00 84 LYS A O 1
ATOM 652 N N . GLU A 1 85 ? -9.327 9.892 -0.512 1.00 86.81 85 GLU A N 1
ATOM 653 C CA . GLU A 1 85 ? -10.116 8.649 -0.563 1.00 86.81 85 GLU A CA 1
ATOM 654 C C . GLU A 1 85 ? -10.009 7.825 0.728 1.00 86.81 85 GLU A C 1
ATOM 656 O O . GLU A 1 85 ? -11.014 7.292 1.190 1.00 86.81 85 GLU A O 1
ATOM 661 N N . ALA A 1 86 ? -8.823 7.749 1.339 1.00 86.19 86 ALA A N 1
ATOM 662 C CA . ALA A 1 86 ? -8.624 7.079 2.622 1.00 86.19 86 ALA A CA 1
ATOM 663 C C . ALA A 1 86 ? -9.353 7.816 3.754 1.00 86.19 86 ALA A C 1
ATOM 665 O O . ALA A 1 86 ? -10.119 7.200 4.495 1.00 86.19 86 ALA A O 1
ATOM 666 N N . ALA A 1 87 ? -9.201 9.145 3.825 1.00 85.25 87 ALA A N 1
ATOM 667 C CA . ALA A 1 87 ? -9.867 9.961 4.837 1.00 85.25 87 ALA A CA 1
ATOM 668 C C . ALA A 1 87 ? -11.401 9.878 4.741 1.00 85.25 87 ALA A C 1
ATOM 670 O O . ALA A 1 87 ? -12.070 9.776 5.766 1.00 85.25 87 ALA A O 1
ATOM 671 N N . ALA A 1 88 ? -11.961 9.847 3.525 1.00 87.69 88 ALA A N 1
ATOM 672 C CA . ALA A 1 88 ? -13.397 9.651 3.304 1.00 87.69 88 ALA A CA 1
ATOM 673 C C . ALA A 1 88 ? -13.908 8.287 3.804 1.00 87.69 88 ALA A C 1
ATOM 675 O O . ALA A 1 88 ? -15.092 8.139 4.091 1.00 87.69 88 ALA A O 1
ATOM 676 N N . GLN A 1 89 ? -13.021 7.298 3.922 1.00 85.31 89 GLN A N 1
ATOM 677 C CA . GLN A 1 89 ? -13.325 5.965 4.441 1.00 85.31 89 GLN A CA 1
ATOM 678 C C . GLN A 1 89 ? -12.959 5.798 5.923 1.00 85.31 89 GLN A C 1
ATOM 680 O O . GLN A 1 89 ? -13.040 4.690 6.444 1.00 85.31 89 GLN A O 1
ATOM 685 N N . GLY A 1 90 ? -12.567 6.880 6.606 1.00 84.69 90 GLY A N 1
ATOM 686 C CA . GLY A 1 90 ? -12.174 6.851 8.016 1.00 84.69 90 GLY A CA 1
ATOM 687 C C . GLY A 1 90 ? -10.782 6.267 8.273 1.00 84.69 90 GLY A C 1
ATOM 688 O O . GLY A 1 90 ? -10.437 6.021 9.424 1.00 84.69 90 GLY A O 1
ATOM 689 N N . ILE A 1 91 ? -9.976 6.062 7.226 1.00 88.06 91 ILE A N 1
ATOM 690 C CA . ILE A 1 91 ? -8.619 5.521 7.321 1.00 88.06 91 ILE A CA 1
ATOM 691 C C . ILE A 1 91 ? -7.619 6.666 7.190 1.00 88.06 91 ILE A C 1
ATOM 693 O O . ILE A 1 91 ? -7.664 7.450 6.241 1.00 88.06 91 ILE A O 1
ATOM 697 N N . LYS A 1 92 ? -6.682 6.769 8.130 1.00 87.81 92 LYS A N 1
ATOM 698 C CA . LYS A 1 92 ? -5.667 7.821 8.145 1.00 87.81 92 LYS A CA 1
ATOM 699 C C . LYS A 1 92 ? -4.514 7.482 7.187 1.00 87.81 92 LYS A C 1
ATOM 701 O O . LYS A 1 92 ? -3.796 6.514 7.423 1.00 87.81 92 LYS A O 1
ATOM 706 N N . PRO A 1 93 ? -4.286 8.263 6.120 1.00 85.00 93 PRO A N 1
ATOM 707 C CA . PRO A 1 93 ? -3.234 7.979 5.151 1.00 85.00 93 PRO A CA 1
ATOM 708 C C . PRO A 1 93 ? -1.876 8.519 5.626 1.00 85.00 93 PRO A C 1
ATOM 710 O O . PRO A 1 93 ? -1.686 9.729 5.769 1.00 85.00 93 PRO A O 1
ATOM 713 N N . MET A 1 94 ? -0.904 7.631 5.785 1.00 85.56 94 MET A N 1
ATOM 714 C CA . MET A 1 94 ? 0.483 7.926 6.135 1.00 85.56 94 MET A CA 1
ATOM 715 C C . MET A 1 94 ? 1.356 7.630 4.915 1.00 85.56 94 MET A C 1
ATOM 717 O O . MET A 1 94 ? 1.440 6.505 4.442 1.00 85.56 94 MET A O 1
ATOM 721 N N . VAL A 1 95 ? 1.964 8.657 4.331 1.00 81.12 95 VAL A N 1
ATOM 722 C CA . VAL A 1 95 ? 2.639 8.548 3.031 1.00 81.12 95 VAL A CA 1
ATOM 723 C C . VAL A 1 95 ? 4.119 8.852 3.211 1.00 81.12 95 VAL A C 1
ATOM 725 O O . VAL A 1 95 ? 4.459 9.966 3.608 1.00 81.12 95 VAL A O 1
ATOM 728 N N . TYR A 1 96 ? 4.980 7.883 2.896 1.00 76.56 96 TYR A N 1
ATOM 729 C CA . TYR A 1 96 ? 6.419 7.942 3.152 1.00 76.56 96 TYR A CA 1
ATOM 730 C C . TYR A 1 96 ? 7.226 8.060 1.849 1.00 76.56 96 TYR A C 1
ATOM 732 O O . TYR A 1 96 ? 7.064 7.276 0.910 1.00 76.56 96 TYR A O 1
ATOM 740 N N . TRP A 1 97 ? 8.124 9.049 1.820 1.00 64.00 97 TRP A N 1
ATOM 741 C CA . TRP A 1 97 ? 9.175 9.231 0.809 1.00 64.00 97 TRP A CA 1
ATOM 742 C C . TRP A 1 97 ? 10.479 8.567 1.290 1.00 64.00 97 TRP A C 1
ATOM 744 O O . TRP A 1 97 ? 10.701 8.571 2.501 1.00 64.00 97 TRP A O 1
ATOM 754 N N . PRO A 1 98 ? 11.358 8.032 0.409 1.00 53.41 98 PRO A N 1
ATOM 755 C CA . PRO A 1 98 ? 11.533 8.380 -1.006 1.00 53.41 98 PRO A CA 1
ATOM 756 C C . PRO A 1 98 ? 11.091 7.311 -2.026 1.00 53.41 98 PRO A C 1
ATOM 758 O O . PRO A 1 98 ? 11.303 6.114 -1.858 1.00 53.41 98 PRO A O 1
ATOM 761 N N . ALA A 1 99 ? 10.549 7.763 -3.163 1.00 54.06 99 ALA A N 1
ATOM 762 C CA . ALA A 1 99 ? 10.106 6.909 -4.275 1.00 54.06 99 ALA A CA 1
ATOM 763 C C . ALA A 1 99 ? 11.253 6.260 -5.089 1.00 54.06 99 ALA A C 1
ATOM 765 O O . ALA A 1 99 ? 10.992 5.455 -5.976 1.00 54.06 99 ALA A O 1
ATOM 766 N N . ALA A 1 100 ? 12.517 6.602 -4.814 1.00 51.28 100 ALA A N 1
ATOM 767 C CA . ALA A 1 100 ? 13.669 6.088 -5.559 1.00 51.28 100 ALA A CA 1
ATOM 768 C C . ALA A 1 100 ? 13.977 4.613 -5.240 1.00 51.28 100 ALA A C 1
ATOM 770 O O . ALA A 1 100 ? 14.280 3.844 -6.145 1.00 51.28 100 ALA A O 1
ATOM 771 N N . SER A 1 101 ? 13.820 4.189 -3.982 1.00 55.12 101 SER A N 1
ATOM 772 C CA . SER A 1 101 ? 14.168 2.831 -3.524 1.00 55.12 101 SER A CA 1
ATOM 773 C C . SER A 1 101 ? 13.142 1.752 -3.895 1.00 55.12 101 SER A C 1
ATOM 775 O O . SER A 1 101 ? 13.295 0.599 -3.497 1.00 55.12 101 SER A O 1
ATOM 777 N N . THR A 1 102 ? 12.076 2.126 -4.604 1.00 59.78 102 THR A N 1
ATOM 778 C CA . THR A 1 102 ? 10.977 1.239 -5.029 1.00 59.78 102 THR A CA 1
ATOM 779 C C . THR A 1 102 ? 10.870 1.111 -6.548 1.00 59.78 102 THR A C 1
ATOM 781 O O . THR A 1 102 ? 9.980 0.425 -7.047 1.00 59.78 102 THR A O 1
ATOM 784 N N . LYS A 1 103 ? 11.793 1.731 -7.294 1.00 65.88 103 LYS A N 1
ATOM 785 C CA . LYS A 1 103 ? 11.949 1.509 -8.732 1.00 65.88 103 LYS A CA 1
ATOM 786 C C . LYS A 1 103 ? 12.888 0.332 -8.944 1.00 65.88 103 LYS A C 1
ATOM 788 O O . LYS A 1 103 ? 14.086 0.463 -8.715 1.00 65.88 103 LYS A O 1
ATOM 793 N N . ILE A 1 104 ? 12.337 -0.807 -9.349 1.00 68.38 104 ILE A N 1
ATOM 794 C CA . ILE A 1 104 ? 13.127 -2.019 -9.614 1.00 68.38 104 ILE A CA 1
ATOM 795 C C . ILE A 1 104 ? 13.668 -2.004 -11.044 1.00 68.38 104 ILE A C 1
ATOM 797 O O . ILE A 1 104 ? 14.838 -2.299 -11.269 1.00 68.38 104 ILE A O 1
ATOM 801 N N . ALA A 1 105 ? 12.852 -1.560 -11.996 1.00 60.75 105 ALA A N 1
ATOM 802 C CA . ALA A 1 105 ? 13.258 -1.282 -13.365 1.00 60.75 105 ALA A CA 1
ATOM 803 C C . ALA A 1 105 ? 12.551 -0.007 -13.851 1.00 60.75 105 ALA A C 1
ATOM 805 O O . ALA A 1 105 ? 11.431 0.273 -13.411 1.00 60.75 105 ALA A O 1
ATOM 806 N N . PRO A 1 106 ? 13.165 0.791 -14.744 1.00 55.69 106 PRO A N 1
ATOM 807 C CA . PRO A 1 106 ? 12.467 1.913 -15.351 1.00 55.69 106 PRO A CA 1
ATOM 808 C C . PRO A 1 106 ? 11.220 1.400 -16.082 1.00 55.69 106 PRO A C 1
ATOM 810 O O . PRO A 1 106 ? 11.315 0.495 -16.911 1.00 55.69 106 PRO A O 1
ATOM 813 N N . PHE A 1 107 ? 10.055 1.986 -15.786 1.00 52.09 107 PHE A N 1
ATOM 814 C CA . PHE A 1 107 ? 8.849 1.772 -16.582 1.00 52.09 107 PHE A CA 1
ATOM 815 C C . PHE A 1 107 ? 9.169 2.185 -18.020 1.00 52.09 107 PHE A C 1
ATOM 817 O O . PHE A 1 107 ? 9.324 3.377 -18.308 1.00 52.09 107 PHE A O 1
ATOM 824 N N . ALA A 1 108 ? 9.334 1.207 -18.913 1.00 50.72 108 ALA A N 1
ATOM 825 C CA . ALA A 1 108 ? 9.492 1.454 -20.335 1.00 50.72 108 ALA A CA 1
ATOM 826 C C . ALA A 1 108 ? 8.141 1.945 -20.846 1.00 50.72 108 ALA A C 1
ATOM 828 O O . ALA A 1 108 ? 7.303 1.177 -21.310 1.00 50.72 108 ALA A O 1
ATOM 829 N N . ARG A 1 109 ? 7.897 3.247 -20.689 1.00 44.41 109 ARG A N 1
ATOM 830 C CA . ARG A 1 109 ? 6.765 3.922 -21.299 1.00 44.41 109 ARG A CA 1
ATOM 831 C C . ARG A 1 109 ? 6.985 3.780 -22.800 1.00 44.41 109 ARG A C 1
ATOM 833 O O . ARG A 1 109 ? 7.841 4.464 -23.357 1.00 44.41 109 AR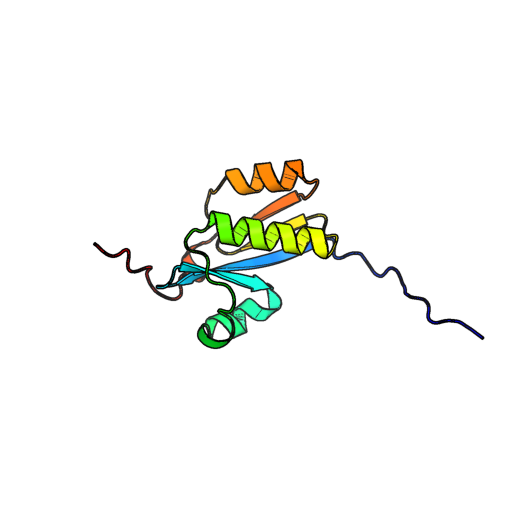G A O 1
ATOM 840 N N . GLY A 1 110 ? 6.309 2.795 -23.396 1.00 45.62 110 GLY A N 1
ATOM 841 C CA . GLY A 1 110 ? 6.300 2.580 -24.835 1.00 45.62 110 GLY A CA 1
ATOM 842 C C . GLY A 1 110 ? 6.089 3.928 -25.511 1.00 45.62 110 GLY A C 1
ATOM 843 O O . GLY A 1 110 ? 5.194 4.676 -25.115 1.00 45.62 110 GLY A O 1
ATOM 844 N N . LYS A 1 111 ? 7.029 4.251 -26.395 1.00 38.78 111 LYS A N 1
ATOM 845 C CA . LYS A 1 111 ? 7.150 5.515 -27.115 1.00 38.78 111 LYS A CA 1
ATOM 846 C C . LYS A 1 111 ? 5.855 5.908 -27.817 1.00 38.78 111 LYS A C 1
ATOM 848 O O . LYS A 1 111 ? 5.221 5.002 -28.399 1.00 38.78 111 LYS A O 1
#

pLDDT: mean 74.89, std 15.64, range [38.78, 90.06]

Sequence (111 aa):
MAGPQIEKGEGMKQAIFTIFEDAPGYWFVPYEQEAAAKANPEKFRQDVYQTKIAACRATLALAKEVGATELHLHGFGSTTTIKKEAAAQGIKPMVYWPAASTKIAPFARGK

Secondary structure (DSSP, 8-state):
------------SEEEEEEEEETTEEEEEEGGGHHHHHH-HHHH--S-BSSHHHHHHHHHHHHHHTT-SEEEEES--S-HHHHHHHHHTT-EEEEE--GGGGBSS------

=== Feature glossary ===
Annotated list of the representations used here:

Nearest PDB structures. The Foldseek neighbor list gives the closest experimentally determined structures in the PDB, ranked by structural alignment. TM-score near 1 means near-identical fold; near 0.3 means only rough topology match. This is how one finds what a novel AlphaFold prediction most resembles in the solved-structure universe.

Foldseek 3Di. Foldseek's 3Di representation compresses backbone geometr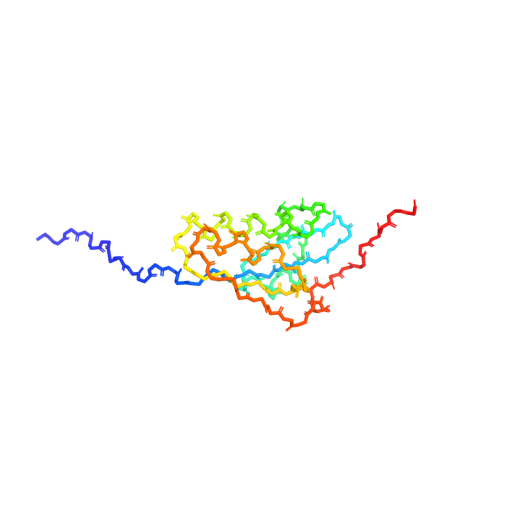y into a per-residue letter drawn from a learned twenty-state alphabet. It captures the tertiary interaction pattern around each residue — which residues are packed against it in space, regardless of where they are in sequence.

Radius of gyration, Cα contacts, bounding box. Radius of gyration (Rg) is the root-mean-square distance of Cα atoms from their centroid — a single number for overall size and compactness. A globular domain of N residues has Rg ≈ 2.2·N^0.38 Å; an extended or disordered chain has a much larger Rg. The Cα contact count is the number of residue pairs whose Cα atoms are within 8 Å and are more than four positions apart in sequence — a standard proxy for tertiary packing density. The bounding box is the smallest axis-aligned box enclosing all Cα atoms.

InterPro / GO / CATH / organism. The annotation block draws on four external resources. InterPro: which protein families and domains the sequence belongs to. GO: standardized terms for what the protein does, what process it participates in, and where in the cell it acts. CATH: which structural fold it has in the CATH hierarchy. Organism: the species of origin.

mmCIF coordinates. The mmCIF block holds the 3D Cartesian coordinates of each backbone atom (N, Cα, C, O) in ångströms. mmCIF is the PDB's canonical archive format — a tagged-loop text representation of the atomic model.

pLDDT. pLDDT is the predicted lDDT-Cα score: AlphaFold's confidence that the local environment of each residue (all inter-atomic distances within 15 Å) is correctly placed. It is a per-residue number between 0 and 100, with higher meaning more reliable.

Backbone torsions (φ/ψ). φ (phi) and ψ (psi) are the two rotatable backbone dihedrals per residue: φ is the C(i-1)–N–Cα–C torsion, ψ is the N–Cα–C–N(i+1) torsion, both in degrees on (−180°, 180°]. α-helical residues cluster near (−60°, −45°); β-strand residues near (−120°, +130°). A Ramachandran plot is simply a scatter of (φ, ψ) for every residue.

B-factor. For experimental (PDB) structures, the B-factor (temperature factor) quantifies the positional spread of each atom in the crystal — a combination of thermal vibration and static disorder — in units of Å². High B-factors mark flexible loops or poorly resolved regions; low B-factors mark the rigid, well-ordered core.

Secondary structure (3-state, P-SEA). SS3 is a coarse helix/strand/coil call (letters a/b/c) made by the P-SEA algorithm from inter-Cα distances and dihedrals. It is less detailed than DSSP but needs only Cα positions.

Predicted aligned error. Predicted aligned error is AlphaFold's pairwise confidence. Unlike pLDDT (per-residue), PAE is per-residue-pair and captures whether two parts of the structure are correctly placed relative to each other. Units are ångströms of expected positional error.

Solvent-accessible surface area. Solvent-accessible surface area (SASA) is the area in Å² traced out by the centre of a 1.4 Å probe sphere (a water molecule) rolled over the protein's van der Waals surface (Shrake–Rupley / Lee–Richards construction). Buried residues have near-zero SASA; fully exposed residues can exceed 200 Å². The total SASA scales roughly with the number of surface residues.

Secondary structure (8-state, DSSP). The SS8 string is DSSP's per-residue secondary-structure call. α-helix (H) means an i→i+4 H-bond ladder; β-strand (E) means the residue participates in a β-sheet; 3₁₀ (G) and π (I) are tighter and wider helices; T/S are turns/bends; '-' is loop.

Rend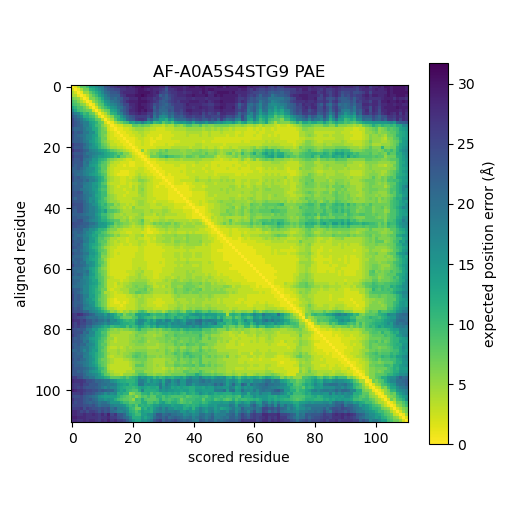ered structure images. Structure images are PyMOL renders from six orthogonal camera directions. Cartoon representation draws helices as coils and strands as arrows; sticks shows the backbone as bonds; surface shows the solvent-excluded envelope. Rainbow coloring maps sequence position to hue (blue→red, N→C); chain coloring assigns a distinct color per polypeptide.

Sequence. The amino-acid sequence is the protein's primary structure: the linear order of residues from the N-terminus to the C-terminus, written in one-letter code. Everything else here — the 3D coordinates, the secondary structure, the domain annotations — is ultimately a consequence of this string.

Contact-map, Ramachandran, and PAE plots. Three diagnostic plots accompany the record. The Cα contact map visualizes the tertiary structure as a 2D adjacency matrix (8 Å cutoff, sequence-local contacts suppressed). The Ramachandran plot shows the distribution of backbone (φ, ψ) torsions, with points in the α and β basins reflecting secondary structure content. The PAE plot shows AlphaFold's inter-residue confidence as a color matrix.